Protein AF-A0A0S7YKK0-F1 (afdb_monomer)

Nearest PDB structures (foldseek):
  2yck-assembly1_X  TM=9.675E-01  e=6.752E-10  Carboxydothermus hydrogenoformans Z-2901
  4o1f-assembly1_A  TM=9.345E-01  e=1.550E-08  Desulfitobacterium hafniense DCB-2
  4o1f-assembly1_B  TM=9.425E-01  e=5.357E-08  Desulfitobacterium hafniense DCB-2
  3h2c-assembly1_A-2  TM=8.355E-01  e=5.231E-03  Bacillus anthracis str. A2012
  6ofw-assembly1_B  TM=7.385E-01  e=1.694E-02  Xanthomonas albilineans GPE PC73

Foldseek 3Di:
DAAEAEPCECVDVQNVVCLVVVVLPSLLVSLVVVVVVPHQEYEHYDAVDDLVCLQVSLLSSQQSSVVRDVHAYAYADPRPSSVVSNVVNGDDDHHYHDDDPDD

Secondary struct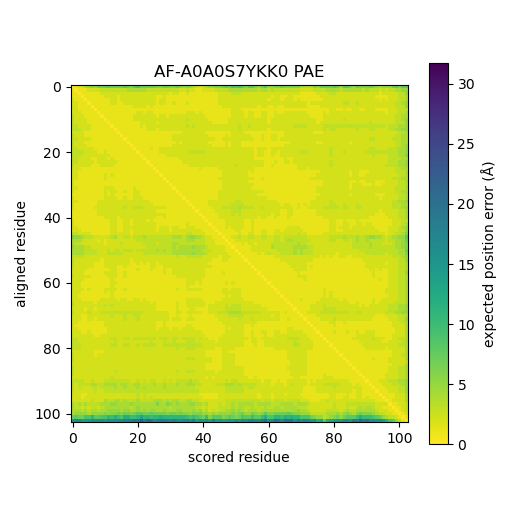ure (DSSP, 8-state):
---EEEEEETTSHHHHHHHHTT-HHHHHHHHHHHHHTT-SEEEEE-TTS-TTTHHHHHHHHHHHHHHH----EEEE-S-HHHHHHHHHH--S-PEEE------

pLDDT: mean 97.53, std 3.16, range [71.12, 98.88]

Mean predicted aligned error: 2.08 Å

Radius of gyration: 12.59 Å; Cα contacts (8 Å, |Δi|>4): 180; chains: 1; bounding box: 34×25×38 Å

Solvent-accessible surface area (backbone atoms only — not comparable to full-atom values): 5788 Å² total; per-residue (Å²): 135,90,40,66,29,70,75,53,25,27,87,40,69,72,42,34,48,27,62,75,69,64,38,57,66,64,51,35,52,54,48,49,53,36,47,76,72,62,35,62,26,39,34,43,32,40,76,70,51,57,81,85,51,24,24,65,50,34,30,50,49,48,49,52,41,56,75,64,40,93,57,38,42,28,45,36,44,93,46,66,66,26,48,50,44,24,58,74,67,53,76,80,77,66,45,80,39,65,86,80,90,82,129

Structure (mmCIF, N/CA/C/O backbone):
data_AF-A0A0S7YKK0-F1
#
_entry.id   AF-A0A0S7YKK0-F1
#
loop_
_atom_site.group_PDB
_atom_site.id
_atom_site.type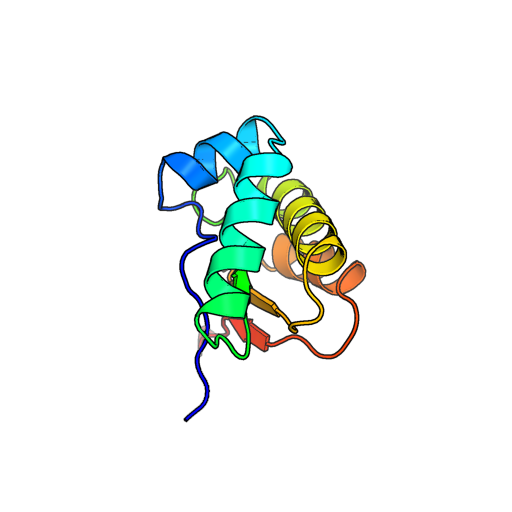_symbol
_atom_site.label_atom_id
_atom_site.label_alt_id
_atom_site.label_comp_id
_atom_site.label_asym_id
_atom_site.label_entity_id
_atom_site.label_seq_id
_atom_site.pdbx_PDB_ins_code
_atom_site.Cartn_x
_atom_site.Cartn_y
_atom_site.Cartn_z
_atom_site.occupancy
_atom_site.B_iso_or_equiv
_atom_site.auth_seq_id
_atom_site.auth_comp_id
_atom_site.auth_asym_id
_atom_site.auth_atom_id
_atom_site.pdbx_PDB_model_num
ATOM 1 N N . MET A 1 1 ? -23.188 5.728 -0.802 1.00 90.88 1 MET A N 1
ATOM 2 C CA . MET A 1 1 ? -21.994 6.105 -1.586 1.00 90.88 1 MET A CA 1
ATOM 3 C C . MET A 1 1 ? -20.853 5.241 -1.089 1.00 90.88 1 MET A C 1
ATOM 5 O O . MET A 1 1 ? -20.684 5.191 0.120 1.00 90.88 1 MET A O 1
ATOM 9 N N . LEU A 1 2 ? -20.136 4.551 -1.976 1.00 96.50 2 LEU A N 1
ATOM 10 C CA . LEU A 1 2 ? -18.926 3.804 -1.618 1.00 96.50 2 LEU A CA 1
ATOM 11 C C . LEU A 1 2 ? -17.726 4.751 -1.748 1.00 96.50 2 LEU A C 1
ATOM 13 O O . LEU A 1 2 ? -17.636 5.486 -2.728 1.00 96.50 2 LEU A O 1
ATOM 17 N N . ILE A 1 3 ? -16.850 4.768 -0.745 1.00 98.50 3 ILE A N 1
ATOM 18 C CA . ILE A 1 3 ? -15.684 5.663 -0.665 1.00 98.50 3 ILE A CA 1
ATOM 19 C C . ILE A 1 3 ? -14.425 4.800 -0.673 1.00 98.50 3 ILE A C 1
ATOM 21 O O . ILE A 1 3 ? -14.275 3.950 0.203 1.00 98.50 3 ILE A O 1
ATOM 25 N N . ILE A 1 4 ? -13.540 5.031 -1.642 1.00 98.69 4 ILE A N 1
ATOM 26 C CA . ILE A 1 4 ? -12.219 4.402 -1.719 1.00 98.69 4 ILE A CA 1
ATOM 27 C C . ILE A 1 4 ? -11.184 5.458 -1.317 1.00 98.69 4 ILE A C 1
ATOM 29 O O . ILE A 1 4 ? -11.105 6.507 -1.955 1.00 98.69 4 ILE A O 1
ATOM 33 N N . GLY A 1 5 ? -10.434 5.215 -0.243 1.00 98.62 5 GLY A N 1
ATOM 34 C CA . GLY A 1 5 ? -9.342 6.093 0.179 1.00 98.62 5 GLY A CA 1
ATOM 35 C C . GLY A 1 5 ? -8.145 5.966 -0.765 1.00 98.62 5 GLY A C 1
ATOM 36 O O . GLY A 1 5 ? -7.649 4.868 -0.961 1.00 98.62 5 GLY A O 1
ATOM 37 N N . GLU A 1 6 ? -7.685 7.071 -1.353 1.00 98.44 6 GLU A N 1
ATOM 38 C CA . GLU A 1 6 ? -6.687 7.093 -2.443 1.00 98.44 6 GLU A CA 1
ATOM 39 C C . GLU A 1 6 ? -5.246 7.418 -2.002 1.00 98.44 6 GLU A C 1
ATOM 41 O O . GLU A 1 6 ? -4.366 7.685 -2.827 1.00 98.44 6 GLU A O 1
ATOM 46 N N . ARG A 1 7 ? -4.994 7.552 -0.695 1.00 98.56 7 ARG A N 1
ATOM 47 C CA . ARG A 1 7 ? -3.756 8.190 -0.227 1.00 98.56 7 ARG A CA 1
ATOM 48 C C . ARG A 1 7 ? -2.561 7.250 -0.170 1.00 98.56 7 ARG A C 1
ATOM 50 O O . ARG A 1 7 ? -1.446 7.754 -0.256 1.00 98.56 7 ARG A O 1
ATOM 57 N N . ILE A 1 8 ? -2.758 5.932 -0.112 1.00 98.75 8 ILE A N 1
ATOM 58 C CA . ILE A 1 8 ? -1.671 4.936 -0.144 1.00 98.75 8 ILE A CA 1
ATOM 59 C C . ILE A 1 8 ? -1.298 4.659 -1.610 1.00 98.75 8 ILE A C 1
ATOM 61 O O . ILE A 1 8 ? -1.554 3.601 -2.177 1.00 98.75 8 ILE A O 1
ATOM 65 N N . ASN A 1 9 ? -0.711 5.675 -2.242 1.00 98.69 9 ASN A N 1
ATOM 66 C CA . ASN A 1 9 ? -0.376 5.660 -3.657 1.00 98.69 9 ASN A CA 1
ATOM 67 C C . ASN A 1 9 ? 1.047 6.171 -3.894 1.00 98.69 9 ASN A C 1
ATOM 69 O O . ASN A 1 9 ? 1.395 7.276 -3.471 1.00 98.69 9 ASN A O 1
ATOM 73 N N . SER A 1 10 ? 1.854 5.373 -4.594 1.00 98.12 10 SER A N 1
ATOM 74 C CA . SER A 1 10 ? 3.270 5.647 -4.876 1.00 98.12 10 SER A CA 1
ATOM 75 C C . SER A 1 10 ? 3.543 6.934 -5.671 1.00 98.12 10 SER A C 1
ATOM 77 O O . SER A 1 10 ? 4.631 7.488 -5.593 1.00 98.12 10 SER A O 1
ATOM 79 N N . THR A 1 11 ? 2.544 7.533 -6.325 1.00 98.06 11 THR A N 1
ATOM 80 C CA . THR A 1 11 ? 2.687 8.890 -6.898 1.00 98.06 11 THR A CA 1
ATOM 81 C C . THR A 1 11 ? 2.892 9.980 -5.836 1.00 98.06 11 THR A C 1
ATOM 83 O O . THR A 1 11 ? 3.368 11.081 -6.134 1.00 98.06 11 THR A O 1
ATOM 86 N N . ARG A 1 12 ? 2.558 9.696 -4.570 1.00 98.25 12 ARG A N 1
ATOM 87 C CA . ARG A 1 12 ? 2.813 10.572 -3.422 1.00 98.25 12 ARG A CA 1
ATOM 88 C C . ARG A 1 12 ? 4.204 10.275 -2.865 1.00 98.25 12 ARG A C 1
ATOM 90 O O . ARG A 1 12 ? 4.428 9.226 -2.271 1.00 98.25 12 ARG A O 1
ATOM 97 N N . LYS A 1 13 ? 5.113 11.254 -2.941 1.00 97.38 13 LYS A N 1
ATOM 98 C CA . LYS A 1 13 ? 6.522 11.131 -2.501 1.00 97.38 13 LYS A CA 1
ATOM 99 C C . LYS A 1 13 ? 6.720 10.544 -1.097 1.00 97.38 13 LYS A C 1
ATOM 101 O O . LYS A 1 13 ? 7.692 9.836 -0.864 1.00 97.38 13 LYS A O 1
ATOM 106 N N . SER A 1 14 ? 5.839 10.867 -0.147 1.00 97.56 14 SER A N 1
ATOM 107 C CA . SER A 1 14 ? 5.916 10.324 1.216 1.00 97.56 14 SER A CA 1
ATOM 108 C C . SER A 1 14 ? 5.617 8.826 1.258 1.00 97.56 14 SER A C 1
ATOM 110 O O . SER A 1 14 ? 6.276 8.102 1.993 1.00 97.56 14 SER A O 1
ATOM 112 N N . ILE A 1 15 ? 4.661 8.365 0.450 1.00 98.56 15 ILE A N 1
ATOM 113 C CA . ILE A 1 15 ? 4.270 6.957 0.362 1.00 98.56 15 ILE A CA 1
ATOM 114 C C . ILE A 1 15 ? 5.284 6.169 -0.456 1.00 98.56 15 ILE A C 1
ATOM 116 O O . ILE A 1 15 ? 5.680 5.093 -0.032 1.00 98.56 15 ILE A O 1
ATOM 120 N N . GLU A 1 16 ? 5.771 6.725 -1.566 1.00 98.06 16 GLU A N 1
ATOM 121 C CA . GLU A 1 16 ? 6.862 6.125 -2.343 1.00 98.06 16 GLU A CA 1
ATOM 122 C C . GLU A 1 16 ? 8.086 5.842 -1.468 1.00 98.06 16 GLU A C 1
ATOM 124 O O . GLU A 1 16 ? 8.585 4.717 -1.435 1.00 98.06 16 GLU A O 1
ATOM 129 N N . ARG A 1 17 ? 8.522 6.847 -0.692 1.00 98.25 17 ARG A N 1
ATOM 130 C CA . ARG A 1 17 ? 9.611 6.682 0.274 1.00 98.25 17 ARG A CA 1
ATOM 131 C C . ARG A 1 17 ? 9.270 5.615 1.310 1.00 98.25 17 ARG A C 1
ATOM 133 O O . ARG A 1 17 ? 10.098 4.748 1.553 1.00 98.25 17 ARG A O 1
ATOM 140 N N . ALA A 1 18 ? 8.075 5.661 1.899 1.00 98.56 18 ALA A N 1
ATOM 141 C CA . ALA A 1 18 ? 7.686 4.694 2.920 1.00 98.56 18 ALA A CA 1
ATOM 142 C C . ALA A 1 18 ? 7.689 3.250 2.389 1.00 98.56 18 ALA A C 1
ATOM 144 O O . ALA A 1 18 ? 8.133 2.337 3.079 1.00 98.56 18 ALA A O 1
ATOM 145 N N . ILE A 1 19 ? 7.264 3.042 1.141 1.00 98.12 19 ILE A N 1
ATOM 146 C CA . ILE A 1 19 ? 7.340 1.739 0.478 1.00 98.12 19 ILE A CA 1
ATOM 147 C C . ILE A 1 19 ? 8.801 1.329 0.264 1.00 98.12 19 ILE A C 1
ATOM 149 O O . ILE A 1 19 ? 9.167 0.200 0.605 1.00 98.12 19 ILE A O 1
ATOM 153 N N . GLY A 1 20 ? 9.636 2.229 -0.265 1.00 96.88 20 GLY A N 1
ATOM 154 C CA . GLY A 1 20 ? 11.060 1.975 -0.513 1.00 96.88 20 GLY A CA 1
ATOM 155 C C . GLY A 1 20 ? 11.841 1.622 0.755 1.00 96.88 20 GLY A C 1
ATOM 156 O O . GLY A 1 20 ? 12.586 0.644 0.767 1.00 96.88 20 GLY A O 1
ATOM 157 N N . ASP A 1 21 ? 11.593 2.352 1.841 1.00 98.06 21 ASP A N 1
ATOM 158 C CA . ASP A 1 21 ? 12.264 2.175 3.134 1.00 98.06 21 ASP A CA 1
ATOM 159 C C . ASP A 1 21 ? 11.618 1.073 4.000 1.00 98.06 21 ASP A C 1
ATOM 161 O O . ASP A 1 21 ? 12.094 0.793 5.101 1.00 98.06 21 ASP A O 1
ATOM 165 N N . ARG A 1 22 ? 10.532 0.441 3.522 1.00 98.06 22 ARG A N 1
ATOM 166 C CA . ARG A 1 22 ? 9.688 -0.491 4.295 1.00 98.06 22 ARG A CA 1
ATOM 167 C C . ARG A 1 22 ? 9.234 0.108 5.635 1.00 98.06 22 ARG A C 1
ATOM 169 O O . ARG A 1 22 ? 9.102 -0.596 6.638 1.00 98.06 22 ARG A O 1
ATOM 176 N N . ASP A 1 23 ? 8.962 1.410 5.631 1.00 98.62 23 ASP A N 1
ATOM 177 C CA . ASP A 1 23 ? 8.455 2.168 6.770 1.00 98.62 23 ASP A CA 1
ATOM 178 C C . ASP A 1 23 ? 6.988 1.808 7.021 1.00 98.62 23 ASP A C 1
ATOM 180 O O . ASP A 1 23 ? 6.050 2.372 6.448 1.00 98.62 23 ASP A O 1
ATOM 184 N N . ARG A 1 24 ? 6.806 0.815 7.888 1.00 98.69 24 ARG A N 1
ATOM 185 C CA . ARG A 1 24 ? 5.498 0.322 8.301 1.00 98.69 24 ARG A CA 1
ATOM 186 C C . ARG A 1 24 ? 4.681 1.404 9.003 1.00 98.69 24 ARG A C 1
ATOM 188 O O . ARG A 1 24 ? 3.481 1.485 8.761 1.00 98.69 24 ARG A O 1
ATOM 195 N N . ASP A 1 25 ? 5.303 2.224 9.841 1.00 98.56 25 ASP A N 1
ATOM 196 C CA . ASP A 1 25 ? 4.590 3.167 10.703 1.00 98.56 25 ASP A CA 1
ATOM 197 C C . ASP A 1 25 ? 3.877 4.236 9.873 1.00 98.56 25 ASP A C 1
ATOM 199 O O . ASP A 1 25 ? 2.699 4.515 10.106 1.00 98.56 25 ASP A O 1
ATOM 203 N N . THR A 1 26 ? 4.542 4.763 8.838 1.00 98.56 26 THR A N 1
ATOM 204 C CA . THR A 1 26 ? 3.927 5.723 7.909 1.00 98.56 26 THR A CA 1
ATOM 205 C C . THR A 1 26 ? 2.733 5.117 7.164 1.00 98.56 26 THR A C 1
ATOM 207 O O . THR A 1 26 ? 1.684 5.755 7.056 1.00 98.56 26 THR A O 1
ATOM 210 N N . ILE A 1 27 ? 2.854 3.876 6.679 1.00 98.81 27 ILE A N 1
ATOM 211 C CA . ILE A 1 27 ? 1.763 3.192 5.966 1.00 98.81 27 ILE A CA 1
ATOM 212 C C . ILE A 1 27 ? 0.580 2.911 6.897 1.00 98.81 27 ILE A C 1
ATOM 214 O O . ILE A 1 27 ? -0.566 3.182 6.539 1.00 98.81 27 ILE A O 1
ATOM 218 N N . VAL A 1 28 ? 0.848 2.400 8.099 1.00 98.88 28 VAL A N 1
ATOM 219 C CA . VAL A 1 28 ? -0.175 2.091 9.106 1.00 98.88 28 VAL A CA 1
ATOM 220 C C . VAL A 1 28 ? -0.906 3.359 9.549 1.00 98.88 28 VAL A C 1
ATOM 222 O O . VAL A 1 28 ? -2.132 3.352 9.658 1.00 98.88 28 VAL A O 1
ATOM 225 N N . ALA A 1 29 ? -0.185 4.462 9.764 1.00 98.75 29 ALA A N 1
ATOM 226 C CA . ALA A 1 29 ? -0.788 5.742 10.121 1.00 98.75 29 ALA A CA 1
ATOM 227 C C . ALA A 1 29 ? -1.729 6.261 9.020 1.00 98.75 29 ALA A C 1
ATOM 229 O O . ALA A 1 29 ? -2.842 6.699 9.312 1.00 98.75 29 ALA A O 1
ATOM 230 N N . GLU A 1 30 ? -1.320 6.168 7.753 1.00 98.88 30 GLU A N 1
ATOM 231 C CA . GLU A 1 30 ? -2.143 6.586 6.613 1.00 98.88 30 GLU A CA 1
ATOM 232 C C . GLU A 1 30 ? -3.361 5.664 6.399 1.00 98.88 30 GLU A C 1
ATOM 234 O O . GLU A 1 30 ? -4.450 6.141 6.076 1.00 98.88 30 GLU A O 1
ATOM 239 N N . ALA A 1 31 ? -3.221 4.353 6.625 1.00 98.88 31 ALA A N 1
ATOM 240 C CA . ALA A 1 31 ? -4.337 3.406 6.565 1.00 98.88 31 ALA A CA 1
ATOM 241 C C . ALA A 1 31 ? -5.395 3.698 7.639 1.00 98.88 31 ALA A C 1
ATOM 243 O O . ALA A 1 31 ? -6.578 3.838 7.318 1.00 98.88 31 ALA A O 1
ATOM 244 N N . ASN A 1 32 ? -4.966 3.859 8.896 1.00 98.81 32 ASN A N 1
ATOM 245 C CA . ASN A 1 32 ? -5.855 4.196 10.008 1.00 98.81 32 ASN A CA 1
ATOM 246 C C . ASN A 1 32 ? -6.547 5.542 9.787 1.00 98.81 32 ASN A C 1
ATOM 248 O O . ASN A 1 32 ? -7.763 5.631 9.930 1.00 98.81 32 ASN A O 1
ATOM 252 N N . SER A 1 33 ? -5.807 6.568 9.355 1.00 98.81 33 SER A N 1
ATOM 253 C CA . SER A 1 33 ? -6.381 7.893 9.106 1.00 98.81 33 SER A CA 1
ATOM 254 C C . SER A 1 33 ? -7.493 7.859 8.052 1.00 98.81 33 SER A C 1
ATOM 256 O O . SER A 1 33 ? -8.530 8.500 8.227 1.00 98.81 33 SER A O 1
ATOM 258 N N . GLN A 1 34 ? -7.320 7.088 6.974 1.00 98.81 34 GLN A N 1
ATOM 259 C CA . GLN A 1 34 ? -8.356 6.937 5.951 1.00 98.81 34 GLN A CA 1
ATOM 260 C C . GLN A 1 34 ? -9.550 6.105 6.438 1.00 98.81 34 GLN A C 1
ATOM 262 O O . GLN A 1 34 ? -10.691 6.434 6.104 1.00 98.81 34 GLN A O 1
ATOM 267 N N . ALA A 1 35 ? -9.314 5.067 7.245 1.00 98.62 35 ALA A N 1
ATOM 268 C CA . ALA A 1 35 ? -10.383 4.281 7.855 1.00 98.62 35 ALA A CA 1
ATOM 269 C C . ALA A 1 35 ? -11.232 5.127 8.823 1.00 98.62 35 ALA A C 1
ATOM 271 O O . ALA A 1 35 ? -12.459 5.141 8.718 1.00 98.62 35 ALA A O 1
ATOM 272 N N . GLU A 1 36 ? -10.592 5.908 9.696 1.00 98.56 36 GLU A N 1
ATOM 273 C CA . GLU A 1 36 ? -11.249 6.842 10.623 1.00 98.56 36 GLU A CA 1
ATOM 274 C C . GLU A 1 36 ? -12.029 7.946 9.893 1.00 98.56 36 GLU A C 1
ATOM 276 O O . GLU A 1 36 ? -13.074 8.393 10.367 1.00 98.56 36 GLU A O 1
ATOM 281 N N . ALA A 1 37 ? -11.565 8.352 8.707 1.00 98.56 37 ALA A N 1
ATOM 282 C CA . ALA A 1 37 ? -12.257 9.306 7.844 1.00 98.56 37 ALA A CA 1
ATOM 283 C C . ALA A 1 37 ? -13.481 8.716 7.107 1.00 98.56 37 ALA A C 1
ATOM 285 O O . ALA A 1 37 ? -14.165 9.444 6.383 1.00 98.56 37 ALA A O 1
ATOM 286 N N . GLY A 1 38 ? -13.782 7.422 7.283 1.00 98.31 38 GLY A N 1
ATOM 287 C CA . GLY A 1 38 ? -14.964 6.765 6.717 1.00 98.31 38 GLY A CA 1
ATOM 288 C C . GLY A 1 38 ? -14.751 6.129 5.341 1.00 98.31 38 GLY A C 1
ATOM 289 O O . GLY A 1 38 ? -15.714 5.970 4.583 1.00 98.31 38 GLY A O 1
ATOM 290 N N . ALA A 1 39 ? -13.511 5.776 4.985 1.00 98.69 39 ALA A N 1
ATOM 291 C CA . ALA A 1 39 ? -13.260 4.942 3.813 1.00 98.69 39 ALA A CA 1
ATOM 292 C C . ALA A 1 39 ? -13.929 3.562 3.968 1.00 98.69 39 ALA A C 1
ATOM 294 O O . ALA A 1 39 ? -13.949 2.981 5.049 1.00 98.69 39 ALA A O 1
ATOM 295 N N . HIS A 1 40 ? -14.472 3.035 2.870 1.00 98.56 40 HIS A N 1
ATOM 296 C CA . HIS A 1 40 ? -15.034 1.680 2.807 1.00 98.56 40 HIS A CA 1
ATOM 297 C C . HIS A 1 40 ? -14.018 0.679 2.238 1.00 98.56 40 HIS A C 1
ATOM 299 O O . HIS A 1 40 ? -14.070 -0.500 2.564 1.00 98.56 40 HIS A O 1
ATOM 305 N N . PHE A 1 41 ? -13.113 1.167 1.384 1.00 98.69 41 PHE A N 1
ATOM 306 C CA . PHE A 1 41 ? -11.969 0.452 0.820 1.00 98.69 41 PHE A CA 1
ATOM 307 C C . PHE A 1 41 ? -10.749 1.370 0.852 1.00 98.69 41 PHE A C 1
ATOM 309 O O . PHE A 1 41 ? -10.901 2.595 0.818 1.00 98.69 41 PHE A O 1
ATOM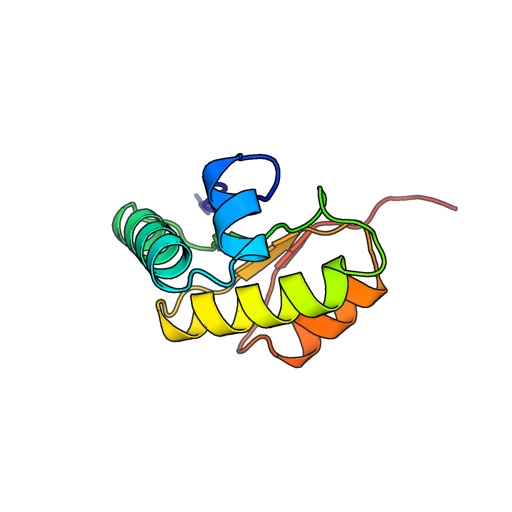 316 N N . LEU A 1 42 ? -9.551 0.795 0.836 1.00 98.81 42 LEU A N 1
ATOM 317 C CA . LEU A 1 42 ? -8.310 1.543 0.615 1.00 98.81 42 LEU A CA 1
ATOM 318 C C . LEU A 1 42 ? -7.699 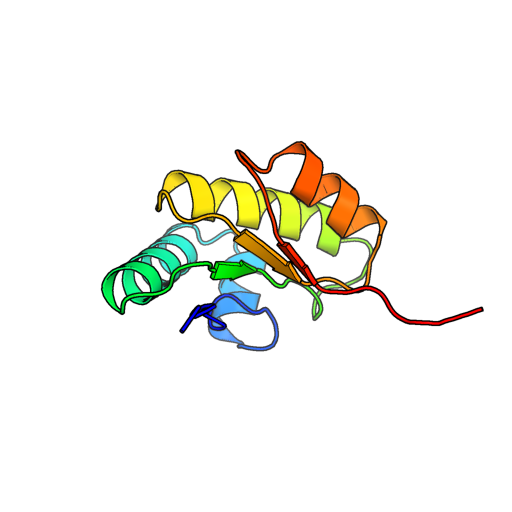1.158 -0.735 1.00 98.81 42 LEU A C 1
ATOM 320 O O . LEU A 1 42 ? -7.502 -0.024 -1.004 1.00 98.81 42 LEU A O 1
ATOM 324 N N . ASP A 1 43 ? -7.429 2.149 -1.581 1.00 98.81 43 ASP A N 1
ATOM 325 C CA . ASP A 1 43 ? -6.651 2.013 -2.816 1.00 98.81 43 ASP A CA 1
ATOM 326 C C . ASP A 1 43 ? -5.175 1.860 -2.457 1.00 98.81 43 ASP A C 1
ATOM 328 O O . ASP A 1 43 ? -4.631 2.665 -1.695 1.00 98.81 43 ASP A O 1
ATOM 332 N N . ILE A 1 44 ? -4.554 0.805 -2.981 1.00 98.44 44 ILE A N 1
ATOM 333 C CA . ILE A 1 44 ? -3.168 0.445 -2.708 1.00 98.44 44 ILE A CA 1
ATOM 334 C C . ILE A 1 4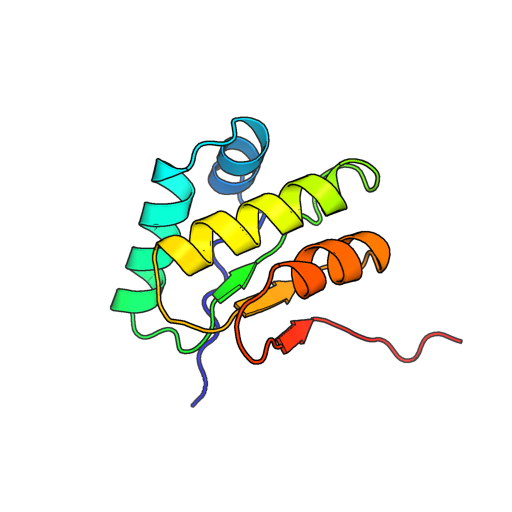4 ? -2.412 0.379 -4.031 1.00 98.44 44 ILE A C 1
ATOM 336 O O . ILE A 1 44 ? -2.675 -0.506 -4.847 1.00 98.44 44 ILE A O 1
ATOM 340 N N . ASN A 1 45 ? -1.465 1.301 -4.225 1.00 98.62 45 ASN A N 1
ATOM 341 C CA . ASN A 1 45 ? -0.763 1.488 -5.495 1.00 98.62 45 ASN A CA 1
ATOM 342 C C . ASN A 1 45 ? 0.763 1.592 -5.322 1.00 98.62 45 ASN A C 1
ATOM 344 O O . ASN A 1 45 ? 1.261 2.409 -4.540 1.00 98.62 45 ASN A O 1
ATOM 348 N N . CYS A 1 46 ? 1.487 0.843 -6.159 1.00 98.00 46 CYS A N 1
ATOM 349 C CA . CYS A 1 46 ? 2.953 0.822 -6.257 1.00 98.00 46 CYS A CA 1
ATOM 350 C C . CYS A 1 46 ? 3.482 1.198 -7.660 1.00 98.00 46 CYS A C 1
ATOM 352 O O . CYS A 1 46 ? 4.655 0.974 -7.953 1.00 98.00 46 CYS A O 1
ATOM 354 N N . GLY A 1 47 ? 2.640 1.768 -8.526 1.00 93.62 47 GLY A N 1
ATOM 355 C CA . GLY A 1 47 ? 2.905 1.916 -9.960 1.00 93.62 47 GLY A CA 1
ATOM 356 C C . GLY A 1 47 ? 4.016 2.894 -10.374 1.00 93.62 47 GLY A C 1
ATOM 357 O O . GLY A 1 47 ? 4.322 2.958 -11.562 1.00 93.62 47 GLY A O 1
ATOM 358 N N . THR A 1 48 ? 4.620 3.669 -9.459 1.00 95.44 48 THR A N 1
ATOM 359 C CA . THR A 1 48 ? 5.829 4.465 -9.772 1.00 95.44 48 THR A CA 1
ATOM 360 C C . THR A 1 48 ? 7.132 3.685 -9.615 1.00 95.44 48 THR A C 1
ATOM 362 O O . THR A 1 48 ? 8.174 4.145 -10.087 1.00 95.44 48 THR A O 1
ATOM 365 N N . LEU A 1 49 ? 7.095 2.514 -8.972 1.00 94.88 49 LEU A N 1
ATOM 366 C CA . LEU A 1 49 ? 8.260 1.646 -8.830 1.00 94.88 49 LEU A CA 1
ATOM 367 C C . LEU A 1 49 ? 8.620 0.989 -10.166 1.00 94.88 49 LEU A C 1
ATOM 369 O O . LEU A 1 49 ? 7.818 0.920 -11.099 1.00 94.88 49 LEU A O 1
ATOM 373 N N . ALA A 1 50 ? 9.845 0.469 -10.261 1.00 96.38 50 ALA A N 1
ATOM 374 C CA . ALA A 1 50 ? 10.212 -0.363 -11.396 1.00 96.38 50 ALA A CA 1
ATOM 375 C C . ALA A 1 50 ? 9.326 -1.619 -11.433 1.00 96.38 50 ALA A C 1
ATOM 377 O O . ALA A 1 50 ? 9.055 -2.223 -10.396 1.00 96.38 50 ALA A O 1
ATOM 378 N N . ALA A 1 51 ? 8.933 -2.055 -12.634 1.00 95.56 51 ALA A N 1
ATOM 379 C CA . ALA A 1 51 ? 8.027 -3.194 -12.813 1.00 95.56 51 ALA A CA 1
ATOM 380 C C . ALA A 1 51 ? 8.520 -4.491 -12.139 1.00 95.56 51 ALA A C 1
ATOM 382 O O . ALA A 1 51 ? 7.709 -5.310 -11.725 1.00 95.56 51 ALA A O 1
ATOM 383 N N . ALA A 1 52 ? 9.840 -4.664 -11.995 1.00 97.12 52 ALA A N 1
ATOM 384 C CA . ALA A 1 52 ? 10.442 -5.808 -11.307 1.00 97.12 52 ALA A CA 1
ATOM 385 C C . ALA A 1 52 ? 10.314 -5.746 -9.771 1.00 97.12 52 ALA A C 1
ATOM 387 O O . ALA A 1 52 ? 10.319 -6.783 -9.113 1.00 97.12 52 ALA A O 1
ATOM 388 N N . ASP A 1 53 ? 10.195 -4.545 -9.200 1.00 97.50 53 ASP A N 1
ATOM 389 C CA . ASP A 1 53 ? 10.099 -4.327 -7.752 1.00 97.50 53 ASP A CA 1
ATOM 390 C C . ASP A 1 53 ? 8.639 -4.249 -7.277 1.00 97.50 53 ASP A C 1
ATOM 392 O O . ASP A 1 53 ? 8.336 -4.533 -6.112 1.00 97.50 53 ASP A O 1
ATOM 396 N N . GLU A 1 54 ? 7.730 -3.869 -8.180 1.00 98.19 54 GLU A N 1
ATOM 397 C CA . GLU A 1 54 ? 6.309 -3.660 -7.900 1.00 98.19 54 GLU A CA 1
ATOM 398 C C . GLU A 1 54 ? 5.623 -4.879 -7.254 1.00 98.19 54 GLU A C 1
ATOM 400 O O . GLU A 1 54 ? 4.934 -4.669 -6.253 1.00 98.19 54 GLU A O 1
ATOM 405 N N . PRO A 1 55 ? 5.834 -6.142 -7.693 1.00 98.69 55 PRO A N 1
ATOM 406 C CA . PRO A 1 55 ? 5.162 -7.288 -7.079 1.00 98.69 55 PRO A CA 1
ATOM 407 C C . PRO A 1 55 ? 5.509 -7.473 -5.601 1.00 98.69 55 PRO A C 1
ATOM 409 O O . PRO A 1 55 ? 4.620 -7.603 -4.757 1.00 98.69 55 PRO A O 1
ATOM 412 N N . ALA A 1 56 ? 6.798 -7.409 -5.259 1.00 98.62 56 ALA A N 1
ATOM 413 C CA . ALA A 1 56 ? 7.252 -7.556 -3.878 1.00 98.62 56 ALA A CA 1
ATOM 414 C C . ALA A 1 56 ? 6.816 -6.370 -3.001 1.00 98.62 56 ALA A C 1
ATOM 416 O O . ALA A 1 56 ? 6.504 -6.539 -1.820 1.00 98.62 56 ALA A O 1
ATOM 417 N N . ALA A 1 57 ? 6.796 -5.160 -3.565 1.00 98.50 57 ALA A N 1
ATOM 418 C CA . ALA A 1 57 ? 6.328 -3.970 -2.869 1.00 98.50 57 ALA A CA 1
ATOM 419 C C . ALA A 1 57 ? 4.820 -4.021 -2.593 1.00 98.50 57 ALA A C 1
ATOM 421 O O . ALA A 1 57 ? 4.402 -3.760 -1.465 1.00 98.50 57 ALA A O 1
ATOM 422 N N . LEU A 1 58 ? 4.011 -4.390 -3.589 1.00 98.50 58 LEU A N 1
ATOM 423 C CA . LEU A 1 58 ? 2.556 -4.438 -3.465 1.00 98.50 58 LEU A CA 1
ATOM 424 C C . LEU A 1 58 ? 2.106 -5.561 -2.519 1.00 98.50 58 LEU A C 1
ATOM 426 O O . LEU A 1 58 ? 1.239 -5.334 -1.678 1.00 98.50 58 LEU A O 1
ATOM 430 N N . GLN A 1 59 ? 2.764 -6.724 -2.562 1.00 98.75 59 GLN A N 1
ATOM 431 C CA . GLN A 1 59 ? 2.549 -7.812 -1.601 1.00 98.75 59 GLN A CA 1
ATOM 432 C C . GLN A 1 59 ? 2.821 -7.371 -0.151 1.00 98.75 59 GLN A C 1
ATOM 434 O O . GLN A 1 59 ? 2.019 -7.629 0.754 1.00 98.75 59 GLN A O 1
ATOM 439 N N . TRP A 1 60 ? 3.945 -6.683 0.081 1.00 98.81 60 TRP A N 1
ATOM 440 C CA . TRP A 1 60 ? 4.274 -6.133 1.399 1.00 98.81 60 TRP A CA 1
ATOM 441 C C . TRP A 1 60 ? 3.234 -5.103 1.850 1.00 98.81 60 TRP A C 1
ATOM 443 O O . TRP A 1 60 ? 2.759 -5.162 2.984 1.00 98.81 60 TRP A O 1
ATOM 453 N N . LEU A 1 61 ? 2.841 -4.201 0.950 1.00 98.62 61 LEU A N 1
ATOM 454 C CA . LEU A 1 61 ? 1.916 -3.115 1.246 1.00 98.62 61 LEU A CA 1
ATOM 455 C C . LEU A 1 61 ? 0.518 -3.634 1.614 1.00 98.62 61 LEU A C 1
ATOM 457 O O . LEU A 1 61 ? -0.041 -3.200 2.620 1.00 98.62 61 LEU A O 1
ATOM 461 N N . VAL A 1 62 ? -0.004 -4.625 0.878 1.00 98.81 62 VAL A N 1
ATOM 462 C CA . VAL A 1 62 ? -1.257 -5.328 1.217 1.00 98.81 62 VAL A CA 1
ATOM 463 C C . VAL A 1 62 ? -1.186 -5.939 2.613 1.00 98.81 62 VAL A C 1
ATOM 465 O O . VAL A 1 62 ? -2.091 -5.734 3.422 1.00 98.81 62 VAL A O 1
ATOM 468 N N . THR A 1 63 ? -0.095 -6.646 2.914 1.00 98.75 63 THR A N 1
ATOM 469 C CA . THR A 1 63 ? 0.092 -7.310 4.212 1.00 98.75 63 THR A CA 1
ATOM 470 C C . THR A 1 63 ? 0.076 -6.295 5.355 1.00 98.75 63 THR A C 1
ATOM 472 O O . THR A 1 63 ? -0.680 -6.453 6.311 1.00 98.75 63 THR A O 1
ATOM 475 N N . VAL A 1 64 ? 0.861 -5.220 5.231 1.00 98.81 64 VAL A N 1
ATOM 476 C CA . VAL A 1 64 ? 0.962 -4.172 6.256 1.00 98.81 64 VAL A CA 1
ATOM 477 C C . VAL A 1 64 ? -0.377 -3.482 6.492 1.00 98.81 64 VAL A C 1
ATOM 479 O O . VAL A 1 64 ? -0.766 -3.290 7.643 1.00 98.81 64 VAL A O 1
ATOM 482 N N . VAL A 1 65 ? -1.089 -3.116 5.424 1.00 98.81 65 VAL A N 1
ATOM 483 C CA . VAL A 1 65 ? -2.355 -2.385 5.555 1.00 98.81 65 VAL A CA 1
ATOM 484 C C . VAL A 1 65 ? -3.430 -3.261 6.190 1.00 98.81 65 VAL A C 1
ATOM 486 O O . VAL A 1 65 ? -4.097 -2.808 7.117 1.00 98.81 65 VAL A O 1
ATOM 489 N N . GLN A 1 66 ? -3.569 -4.523 5.774 1.00 98.56 66 GLN A N 1
ATOM 490 C CA . GLN A 1 66 ? -4.585 -5.405 6.361 1.00 98.56 66 GLN A CA 1
ATOM 491 C C . GLN A 1 66 ? -4.266 -5.823 7.800 1.00 98.56 66 GLN A C 1
ATOM 493 O O . GLN A 1 66 ? -5.152 -6.258 8.526 1.00 98.56 66 GLN A O 1
ATOM 498 N N . GLU A 1 67 ? -3.010 -5.743 8.240 1.00 98.44 67 GLU A N 1
ATOM 499 C CA . GLU A 1 67 ? -2.662 -5.908 9.658 1.00 98.44 67 GLU A CA 1
ATOM 500 C C . GLU A 1 67 ? -3.028 -4.685 10.514 1.00 98.44 67 GLU A C 1
ATOM 502 O O . GLU A 1 67 ? -3.069 -4.801 11.738 1.00 98.44 67 GLU A O 1
ATOM 507 N N . ALA A 1 68 ? -3.274 -3.525 9.898 1.00 98.31 68 ALA A N 1
ATOM 508 C CA . ALA A 1 68 ? -3.651 -2.296 10.593 1.00 98.31 68 ALA A CA 1
ATOM 509 C C . ALA A 1 68 ? -5.161 -2.050 10.623 1.00 98.31 68 ALA A C 1
ATOM 511 O O . ALA A 1 68 ? -5.667 -1.538 11.619 1.00 98.31 68 ALA A O 1
ATOM 512 N N . VAL A 1 69 ? -5.868 -2.382 9.540 1.00 98.31 69 VAL A N 1
ATOM 513 C CA . VAL A 1 69 ? -7.298 -2.094 9.387 1.00 98.31 69 VAL A CA 1
ATOM 514 C C . VAL A 1 69 ? -8.057 -3.290 8.816 1.00 98.31 69 VAL A C 1
ATOM 516 O O . VAL A 1 69 ? -7.536 -4.045 8.000 1.00 98.31 69 VAL A O 1
ATOM 519 N N . GLU A 1 70 ? -9.332 -3.409 9.187 1.00 97.38 70 GLU A N 1
ATOM 520 C CA . GLU A 1 70 ? -10.238 -4.473 8.720 1.00 97.38 70 GLU A CA 1
ATOM 521 C C . GLU A 1 70 ? -10.904 -4.160 7.362 1.00 97.38 70 GLU A C 1
ATOM 523 O O . GLU A 1 70 ? -11.773 -4.902 6.903 1.00 97.38 70 GLU A O 1
ATOM 528 N N . LEU A 1 71 ? -10.548 -3.040 6.718 1.00 97.94 71 LEU 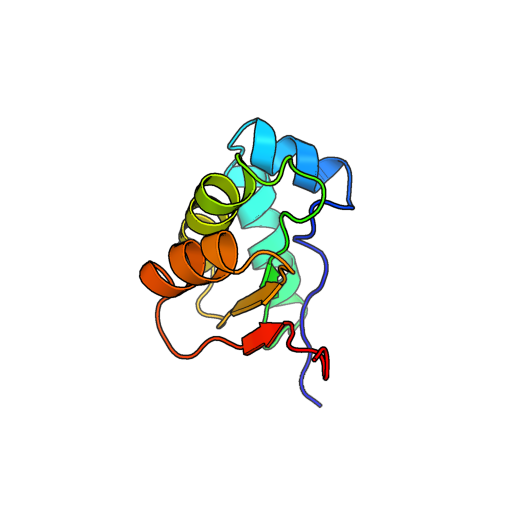A N 1
ATOM 529 C CA . LEU A 1 71 ? -11.134 -2.645 5.435 1.00 97.94 71 LEU A CA 1
ATOM 530 C C . LEU A 1 71 ? -10.590 -3.512 4.281 1.00 97.94 71 LEU A C 1
ATOM 532 O O . LEU A 1 71 ? -9.380 -3.745 4.212 1.00 97.94 71 LEU A O 1
ATOM 536 N N . PRO A 1 72 ? -11.444 -3.944 3.332 1.00 97.81 72 PRO A N 1
ATOM 537 C CA . PRO A 1 72 ? -10.982 -4.574 2.099 1.00 97.81 72 PRO A CA 1
ATOM 538 C C . PRO A 1 72 ? -10.199 -3.584 1.224 1.00 97.81 72 PRO A C 1
ATOM 540 O O . PRO A 1 72 ? -10.340 -2.361 1.341 1.00 97.81 72 PRO A O 1
ATOM 543 N N . LEU A 1 73 ? -9.366 -4.109 0.324 1.00 98.81 73 LEU A N 1
ATOM 544 C CA . LEU A 1 73 ? -8.466 -3.293 -0.491 1.00 98.81 73 LEU A CA 1
ATOM 545 C C . LEU A 1 73 ? -8.909 -3.208 -1.954 1.00 98.81 73 LEU A C 1
ATOM 547 O O . LEU A 1 73 ? -9.464 -4.146 -2.524 1.00 98.81 73 LEU A O 1
ATOM 551 N N . CYS A 1 74 ? -8.626 -2.063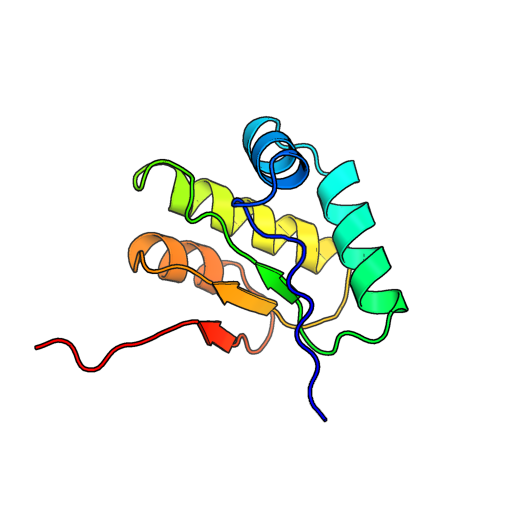 -2.566 1.00 98.75 74 CYS A N 1
ATOM 552 C CA . CYS A 1 74 ? -8.659 -1.837 -4.001 1.00 98.75 74 CYS A CA 1
ATOM 553 C C . CYS A 1 74 ? -7.214 -1.895 -4.513 1.00 98.75 74 CYS A C 1
ATOM 555 O O . CYS A 1 74 ? -6.433 -0.972 -4.297 1.00 98.75 74 CYS A O 1
ATOM 557 N N . ILE A 1 75 ? -6.838 -3.017 -5.124 1.00 98.62 75 ILE A N 1
ATOM 558 C CA . ILE A 1 75 ? -5.474 -3.269 -5.592 1.00 98.62 75 ILE A CA 1
ATOM 559 C C . ILE A 1 75 ? -5.288 -2.569 -6.937 1.00 98.62 75 ILE A C 1
ATOM 561 O O . ILE A 1 75 ? -5.924 -2.953 -7.920 1.00 98.62 75 ILE A O 1
ATOM 565 N N . ASP A 1 76 ? -4.445 -1.538 -6.957 1.00 98.56 76 ASP A N 1
ATOM 566 C CA . ASP A 1 76 ? -4.282 -0.620 -8.082 1.00 98.56 76 ASP A CA 1
ATOM 567 C C . ASP A 1 76 ? -2.923 -0.794 -8.763 1.00 98.56 76 ASP A C 1
ATOM 569 O O . ASP A 1 76 ? -1.905 -0.262 -8.311 1.00 98.56 76 ASP A O 1
ATOM 573 N N . SER A 1 77 ? -2.907 -1.561 -9.852 1.00 98.12 77 SER A N 1
ATOM 574 C CA . SER A 1 77 ? -1.702 -1.805 -10.643 1.00 98.12 77 SER A CA 1
ATOM 575 C C . SER A 1 77 ? -2.039 -2.174 -12.095 1.00 98.12 77 SER A C 1
ATOM 577 O O . SER A 1 77 ? -2.982 -2.934 -12.335 1.00 98.12 77 SER A O 1
ATOM 579 N N . PRO A 1 78 ? -1.265 -1.680 -13.081 1.00 95.31 78 PRO A N 1
ATOM 580 C CA . PRO A 1 78 ? -1.315 -2.167 -14.459 1.00 95.31 78 PRO A CA 1
ATOM 581 C C . PRO A 1 78 ? -0.511 -3.466 -14.668 1.00 95.31 78 PRO A C 1
ATOM 583 O O . PRO A 1 78 ? -0.539 -4.033 -15.757 1.00 95.31 78 PRO A O 1
ATOM 586 N N . ASN A 1 79 ? 0.247 -3.923 -13.668 1.00 96.94 79 ASN A N 1
ATOM 587 C CA . ASN A 1 79 ? 1.151 -5.063 -13.764 1.00 96.94 79 ASN A CA 1
ATOM 588 C C . ASN A 1 79 ? 0.471 -6.341 -13.254 1.00 96.94 79 ASN A C 1
ATOM 590 O O . ASN A 1 79 ? 0.194 -6.486 -12.062 1.00 96.94 79 ASN A O 1
ATOM 594 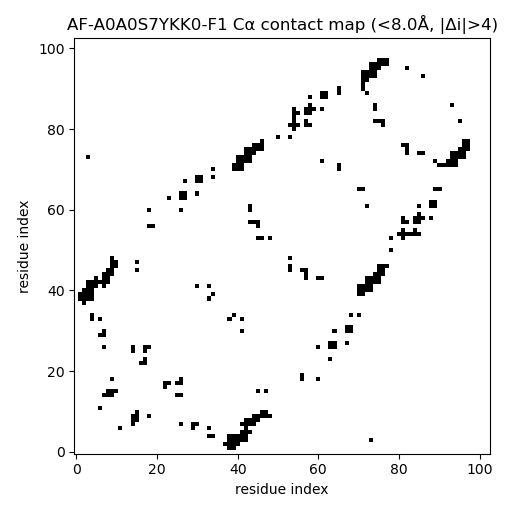N N . ALA A 1 80 ? 0.230 -7.293 -14.158 1.00 96.06 80 ALA A N 1
ATOM 595 C CA . ALA A 1 80 ? -0.442 -8.550 -13.833 1.00 96.06 80 ALA A CA 1
ATOM 596 C C . ALA A 1 80 ? 0.312 -9.387 -12.783 1.00 96.06 80 ALA A C 1
ATOM 598 O O . ALA A 1 80 ? -0.328 -9.984 -11.920 1.00 96.06 80 ALA A O 1
ATOM 599 N N . GLU A 1 81 ? 1.649 -9.384 -12.801 1.00 97.94 81 GLU A N 1
ATOM 600 C CA . GLU A 1 81 ? 2.457 -10.102 -11.804 1.00 97.94 81 GLU A CA 1
ATOM 601 C C . GLU A 1 81 ? 2.328 -9.456 -10.418 1.00 97.94 81 GLU A C 1
ATOM 603 O O . GLU A 1 81 ? 2.263 -10.148 -9.400 1.00 97.94 81 GLU A O 1
ATOM 608 N N . ALA A 1 82 ? 2.231 -8.123 -10.365 1.00 98.38 82 ALA A N 1
ATOM 609 C CA . ALA A 1 82 ? 2.009 -7.413 -9.112 1.00 98.38 82 ALA A CA 1
ATOM 610 C C . ALA A 1 82 ? 0.601 -7.657 -8.559 1.00 98.38 82 ALA A C 1
ATOM 612 O O . ALA A 1 82 ? 0.451 -7.884 -7.355 1.00 98.38 82 ALA A O 1
ATOM 613 N N . LEU A 1 83 ? -0.415 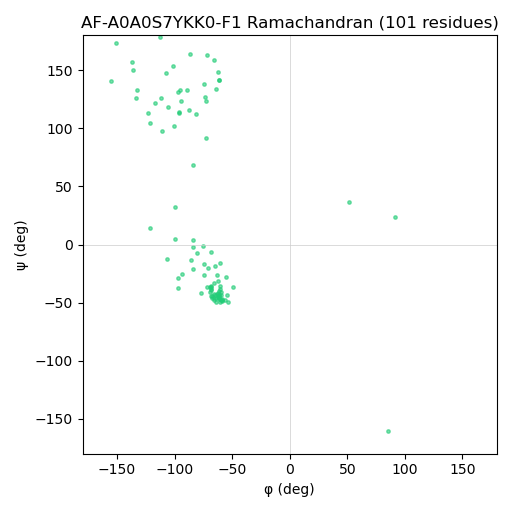-7.675 -9.430 1.00 98.31 83 LEU A N 1
ATOM 614 C CA . LEU A 1 83 ? -1.775 -8.065 -9.058 1.00 98.31 83 LEU A CA 1
ATOM 615 C C . LEU A 1 83 ? -1.804 -9.493 -8.501 1.00 98.31 83 LEU A C 1
ATOM 617 O O . LEU A 1 83 ? -2.361 -9.701 -7.428 1.00 98.31 83 LEU A O 1
ATOM 621 N N . GLU A 1 84 ? -1.176 -10.462 -9.171 1.00 98.38 84 GLU A N 1
ATOM 622 C CA . GLU A 1 84 ? -1.118 -11.853 -8.703 1.00 98.38 84 GLU A CA 1
ATOM 623 C C . GLU A 1 84 ? -0.464 -11.964 -7.315 1.00 98.38 84 GLU A C 1
ATOM 625 O O . GLU A 1 84 ? -1.044 -12.557 -6.402 1.00 98.38 84 GLU A O 1
ATOM 630 N N . ALA A 1 85 ? 0.696 -11.327 -7.120 1.00 98.50 85 ALA A N 1
ATOM 631 C CA . ALA A 1 85 ? 1.410 -11.339 -5.843 1.00 98.50 85 ALA A CA 1
ATOM 632 C C . ALA A 1 85 ? 0.600 -10.697 -4.701 1.00 98.50 85 ALA A C 1
ATOM 634 O O . ALA A 1 85 ? 0.571 -11.218 -3.583 1.00 98.50 85 ALA A O 1
ATOM 635 N N . ALA A 1 86 ? -0.076 -9.580 -4.978 1.00 98.50 86 ALA A N 1
ATOM 636 C CA . ALA A 1 86 ? -0.919 -8.877 -4.017 1.00 98.50 86 ALA A CA 1
ATOM 637 C C . ALA A 1 86 ? -2.184 -9.673 -3.659 1.00 98.50 86 ALA A C 1
ATOM 639 O O . ALA A 1 86 ? -2.526 -9.803 -2.482 1.00 98.50 86 ALA A O 1
ATOM 640 N N . LEU A 1 87 ? -2.858 -10.249 -4.659 1.00 98.44 87 LEU A N 1
ATOM 641 C CA . LEU A 1 87 ? -4.066 -11.057 -4.472 1.00 98.44 87 LEU A CA 1
ATOM 642 C C . LEU A 1 87 ? -3.781 -12.351 -3.701 1.00 98.44 87 LEU A C 1
ATOM 644 O O . LEU A 1 87 ? -4.624 -12.779 -2.917 1.00 98.44 87 LEU A O 1
ATOM 648 N N . ALA A 1 88 ? -2.593 -12.942 -3.861 1.00 98.44 88 ALA A N 1
ATOM 649 C CA . ALA A 1 88 ? -2.195 -14.154 -3.144 1.00 98.44 88 ALA A CA 1
ATOM 650 C C . ALA A 1 88 ? -2.108 -13.973 -1.616 1.00 98.44 88 ALA A C 1
ATOM 652 O O . ALA A 1 88 ? -2.264 -14.946 -0.876 1.00 98.44 88 ALA A O 1
ATOM 653 N N . VAL A 1 89 ? -1.853 -12.750 -1.137 1.00 98.44 89 VAL A N 1
ATOM 654 C CA . VAL A 1 89 ? -1.756 -12.434 0.303 1.00 98.44 89 VAL A CA 1
ATOM 655 C C . VAL A 1 89 ? -2.956 -11.657 0.845 1.00 98.44 89 VAL A C 1
ATOM 657 O O . VAL A 1 89 ? -3.107 -11.544 2.062 1.00 98.44 89 VAL A O 1
ATOM 660 N N . HIS A 1 90 ? -3.812 -11.131 -0.032 1.00 98.56 90 HIS A N 1
ATOM 661 C CA . HIS A 1 90 ? -5.013 -10.405 0.362 1.00 98.56 90 HIS A CA 1
ATOM 662 C C . HIS A 1 90 ? -6.003 -11.318 1.102 1.00 98.56 90 HIS A C 1
ATOM 664 O O . HIS A 1 90 ? -6.339 -12.414 0.653 1.00 98.56 90 HIS A O 1
ATOM 670 N N . ARG A 1 91 ? -6.536 -10.835 2.226 1.00 98.00 91 ARG A N 1
ATOM 671 C CA . ARG A 1 91 ? -7.611 -11.480 2.989 1.00 98.00 91 ARG A CA 1
ATOM 672 C C . ARG A 1 91 ? -8.964 -10.875 2.628 1.00 98.00 91 ARG A C 1
ATOM 674 O O . ARG A 1 91 ? -9.126 -9.660 2.673 1.00 98.00 91 ARG A O 1
ATOM 681 N N . GLY A 1 92 ? -9.950 -11.721 2.334 1.00 96.69 92 GLY A N 1
ATOM 682 C CA . GLY A 1 92 ? -11.299 -11.292 1.945 1.00 96.69 92 GLY A CA 1
ATOM 683 C C . GLY A 1 92 ? -11.426 -10.998 0.449 1.00 96.69 92 GLY A C 1
ATOM 684 O O . GLY A 1 92 ? -10.610 -11.457 -0.347 1.00 96.69 92 GLY A O 1
ATOM 685 N N . GLU A 1 93 ? -12.457 -10.244 0.068 1.00 97.62 93 GLU A N 1
ATOM 686 C CA . GLU A 1 93 ? -12.770 -9.925 -1.330 1.00 97.62 93 GLU A CA 1
ATOM 687 C C . GLU A 1 93 ? -12.181 -8.556 -1.730 1.00 97.62 93 GLU A C 1
ATOM 689 O O . GLU A 1 93 ? -12.593 -7.536 -1.169 1.00 97.62 93 GLU A O 1
ATOM 694 N N . PRO A 1 94 ? -11.197 -8.509 -2.650 1.00 97.81 94 PRO A N 1
ATOM 695 C CA . PRO A 1 94 ? -10.605 -7.262 -3.119 1.00 97.81 94 PRO A CA 1
ATOM 696 C C . PRO A 1 94 ? -11.387 -6.657 -4.289 1.00 97.81 94 PRO A C 1
ATOM 698 O O . PRO A 1 94 ? -12.116 -7.343 -5.006 1.00 97.81 94 PRO A O 1
ATOM 701 N N . ILE A 1 95 ? -11.136 -5.377 -4.560 1.00 98.44 95 ILE A N 1
ATOM 702 C CA . ILE A 1 95 ? -11.388 -4.766 -5.871 1.00 98.44 95 ILE A CA 1
ATOM 703 C C . ILE A 1 95 ? -10.082 -4.803 -6.670 1.00 98.44 95 ILE A C 1
ATOM 705 O O . ILE A 1 95 ? -9.037 -4.414 -6.157 1.00 98.44 95 ILE A O 1
ATOM 709 N N . VAL A 1 96 ? -10.138 -5.227 -7.933 1.00 98.12 96 VAL A N 1
ATOM 710 C CA . VAL A 1 96 ? -9.013 -5.098 -8.874 1.00 98.12 96 VAL A CA 1
ATOM 711 C C . VAL A 1 96 ? -9.182 -3.814 -9.684 1.00 98.12 96 VAL A C 1
ATOM 713 O O . VAL A 1 96 ? -10.198 -3.631 -10.360 1.00 98.12 96 VAL A O 1
ATOM 716 N N . LYS A 1 97 ? -8.179 -2.936 -9.643 1.00 97.00 97 LYS A N 1
ATOM 717 C CA . LYS A 1 97 ? -8.123 -1.676 -10.389 1.00 97.00 97 LYS A CA 1
ATOM 718 C C . LYS A 1 97 ? -6.871 -1.688 -11.285 1.00 97.00 97 LYS A C 1
ATOM 720 O O . LYS A 1 97 ? -5.755 -1.574 -10.816 1.00 97.00 97 LYS A O 1
ATOM 725 N N . SER A 1 98 ? -6.996 -1.883 -12.594 1.00 95.44 98 SER A N 1
ATOM 726 C CA . SER A 1 98 ? -8.225 -2.096 -13.367 1.00 95.44 98 SER A CA 1
ATOM 727 C C . SER A 1 98 ? -7.954 -2.947 -14.604 1.00 95.44 98 SER A C 1
ATOM 729 O O . SER A 1 98 ? -6.808 -3.243 -14.922 1.00 95.44 98 SER A O 1
ATOM 731 N N . ILE A 1 99 ? -9.015 -3.328 -15.310 1.00 95.12 99 ILE A N 1
ATOM 732 C CA . ILE A 1 99 ? -8.909 -3.928 -16.640 1.00 95.12 99 ILE A CA 1
ATOM 733 C C . ILE A 1 99 ? -9.229 -2.891 -17.714 1.00 95.12 99 ILE A C 1
ATOM 735 O O . ILE A 1 99 ? -10.007 -1.959 -17.492 1.00 95.12 99 ILE A O 1
ATOM 739 N N . SER A 1 100 ? -8.668 -3.091 -18.901 1.00 93.75 100 SER A N 1
ATOM 740 C CA . SER A 1 100 ? -8.973 -2.308 -20.094 1.00 93.75 100 SER A CA 1
ATOM 741 C C . SER A 1 100 ? -9.697 -3.179 -21.138 1.00 93.75 100 SER A C 1
ATOM 743 O O . SER A 1 100 ? -9.950 -4.364 -20.920 1.00 93.75 100 SER A O 1
ATOM 745 N N . ARG A 1 101 ? -10.070 -2.589 -22.280 1.00 95.56 101 ARG A N 1
ATOM 746 C CA . ARG A 1 101 ? -10.549 -3.329 -23.465 1.00 95.56 101 ARG A CA 1
ATOM 747 C C . ARG A 1 101 ? -9.443 -3.497 -24.517 1.00 95.56 101 ARG A C 1
ATOM 749 O O . ARG A 1 101 ? -9.736 -3.441 -25.710 1.00 95.56 101 ARG A O 1
ATOM 756 N N . GLU A 1 102 ? -8.190 -3.616 -24.088 1.00 85.81 102 GLU A N 1
ATOM 757 C CA . GLU A 1 102 ? -7.060 -3.895 -24.980 1.00 85.81 102 GLU A CA 1
ATOM 758 C C . GLU A 1 102 ? -7.202 -5.256 -25.678 1.00 85.81 102 GLU A C 1
ATOM 760 O O . GLU A 1 102 ? -7.843 -6.173 -25.161 1.00 85.81 102 GLU A O 1
ATOM 765 N N . SER A 1 103 ? -6.666 -5.337 -26.897 1.00 71.12 103 SER A N 1
ATOM 766 C CA . SER A 1 103 ? -6.777 -6.471 -27.823 1.00 71.12 103 SER A CA 1
ATOM 767 C C . SER A 1 103 ? -5.413 -6.993 -28.226 1.00 71.12 103 SER A C 1
ATOM 769 O O . SER A 1 103 ? -4.571 -6.115 -28.531 1.00 71.12 103 SER A O 1
#

Sequence (103 aa):
MLIIGERINSTRKSIERAIGDRDRDTIVAEANSQAEAGAHFLDINCGTLAAADEPAALQWLVTVVQEAVELPLCIDSPNAEALEAALAVHRGEPIVKSISRES